Protein AF-A0A9X8YP11-F1 (afdb_monomer_lite)

Sequence (49 aa):
LAYGKTGVPGIPANSTLVFDVELLDVKAAPKADAKAEKPADAKADAKAK

Organism: Serratia marcescens (NCBI:txid615)

InterPro domains:
  IPR001179 FKBP-type peptidyl-prolyl cis-trans isomerase domain [PF00254] (1-24)
  IPR001179 FKBP-type peptidyl-prolyl cis-trans isomerase domain [PS50059] (1-27)
  IPR046357 Peptidyl-prolyl cis-trans isomerase domain superfamily [G3DSA:3.10.50.40] (1-49)

Radius of gyration: 21.92 Å; chains: 1; bounding box: 48×28×46 Å

pLDDT: mean 77.16, std 22.74, range [39.59, 97.5]

Secondary structure (DSSP, 8-state):
--STTT-BTTB-TT------------PPPPPPP----------------

Structure (mmCIF, N/CA/C/O backbone):
data_AF-A0A9X8YP11-F1
#
_entry.id   AF-A0A9X8YP11-F1
#
loop_
_atom_site.group_PDB
_atom_site.id
_atom_site.type_symbol
_atom_site.label_atom_id
_atom_site.label_alt_id
_atom_site.label_comp_id
_atom_site.label_asym_id
_atom_site.label_entity_id
_atom_site.label_seq_id
_atom_site.pdbx_PDB_ins_code
_atom_site.Cartn_x
_atom_site.Cartn_y
_atom_site.Cartn_z
_atom_site.occupancy
_atom_site.B_iso_or_equiv
_atom_site.auth_seq_id
_atom_site.auth_comp_id
_atom_site.auth_asym_id
_atom_site.auth_atom_id
_atom_site.pdbx_PDB_model_num
ATOM 1 N N . LEU A 1 1 ? 3.844 -5.692 -5.585 1.00 78.00 1 LEU A N 1
ATOM 2 C CA . LEU A 1 1 ? 2.603 -5.255 -4.905 1.00 78.00 1 LEU A CA 1
ATOM 3 C C . LEU A 1 1 ? 2.831 -5.410 -3.403 1.00 78.00 1 LEU A C 1
ATOM 5 O O . LEU A 1 1 ? 3.535 -6.345 -3.041 1.00 78.00 1 LEU A O 1
ATOM 9 N N . ALA A 1 2 ? 2.342 -4.468 -2.585 1.00 90.88 2 ALA A N 1
ATOM 10 C CA . ALA A 1 2 ? 2.919 -4.038 -1.290 1.00 90.88 2 ALA A CA 1
ATOM 11 C C . ALA A 1 2 ? 4.275 -3.299 -1.440 1.00 90.88 2 ALA A C 1
ATOM 13 O O . ALA A 1 2 ? 4.655 -2.945 -2.556 1.00 90.88 2 ALA A O 1
ATOM 14 N N . TYR A 1 3 ? 5.001 -3.054 -0.33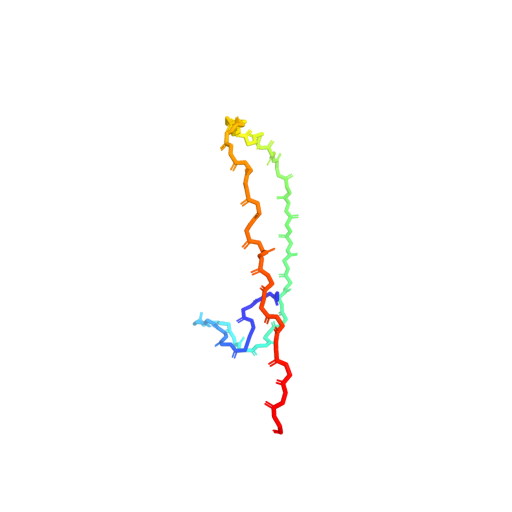9 1.00 95.19 3 TYR A N 1
ATOM 15 C CA . TYR A 1 3 ? 6.242 -2.247 -0.310 1.00 95.19 3 TYR A CA 1
ATOM 16 C C . TYR A 1 3 ? 7.518 -2.980 -0.777 1.00 95.19 3 TYR A C 1
ATOM 18 O O . TYR A 1 3 ? 8.612 -2.415 -0.762 1.00 95.19 3 TYR A O 1
ATOM 26 N N . GLY A 1 4 ? 7.400 -4.230 -1.231 1.00 94.75 4 GLY A N 1
ATOM 27 C CA . GLY A 1 4 ? 8.491 -4.969 -1.872 1.00 94.75 4 GLY A CA 1
ATOM 28 C C . GLY A 1 4 ? 9.715 -5.202 -0.978 1.00 94.75 4 GLY A C 1
ATOM 29 O O . GLY A 1 4 ? 9.609 -5.303 0.242 1.00 94.75 4 GLY A O 1
ATOM 30 N N . LYS A 1 5 ? 10.891 -5.316 -1.607 1.00 95.75 5 LYS A N 1
ATOM 31 C CA . LYS A 1 5 ? 12.158 -5.666 -0.936 1.00 95.75 5 LYS A CA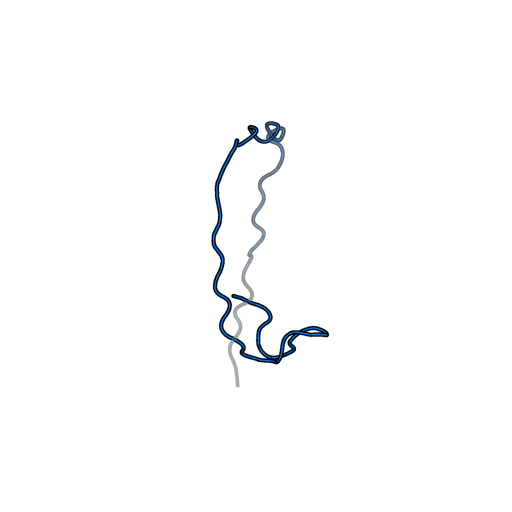 1
ATOM 32 C C . LYS A 1 5 ? 12.754 -4.533 -0.102 1.00 95.75 5 LYS A C 1
ATOM 34 O O . LYS A 1 5 ? 13.581 -4.803 0.758 1.00 95.75 5 LYS A O 1
ATOM 39 N N . THR A 1 6 ? 12.368 -3.291 -0.374 1.00 95.12 6 THR A N 1
ATOM 40 C CA . THR A 1 6 ? 12.888 -2.124 0.347 1.00 95.12 6 THR A CA 1
ATOM 41 C C . THR A 1 6 ? 12.156 -1.924 1.674 1.00 95.12 6 THR A C 1
A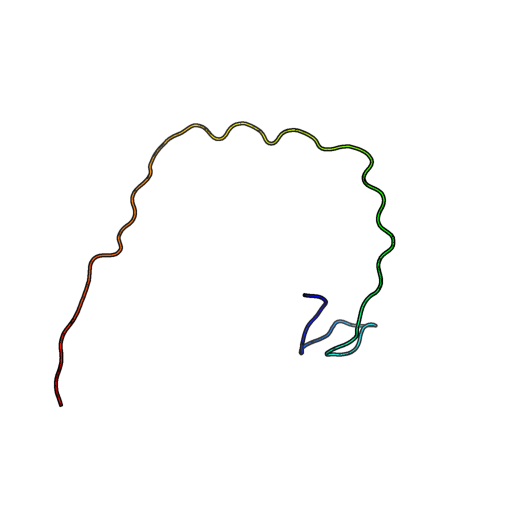TOM 43 O O . THR A 1 6 ? 12.782 -1.537 2.655 1.00 95.12 6 THR A O 1
ATOM 46 N N . GLY A 1 7 ? 10.852 -2.229 1.731 1.00 93.19 7 GLY A N 1
ATOM 47 C CA . GLY A 1 7 ? 10.014 -1.873 2.878 1.00 93.19 7 GLY A CA 1
ATOM 48 C C . GLY A 1 7 ? 9.874 -0.353 3.040 1.00 93.19 7 GLY A C 1
ATOM 49 O O . GLY A 1 7 ? 10.328 0.425 2.198 1.00 93.19 7 GLY A O 1
ATOM 50 N N . VAL A 1 8 ? 9.231 0.073 4.124 1.00 95.81 8 VAL A N 1
ATOM 51 C CA . VAL A 1 8 ? 9.135 1.481 4.550 1.00 95.81 8 VAL A CA 1
ATOM 52 C C . VAL A 1 8 ? 9.251 1.551 6.077 1.00 95.81 8 VAL A C 1
ATOM 54 O O . VAL A 1 8 ? 9.054 0.533 6.742 1.00 95.81 8 VAL A O 1
ATOM 57 N N . PRO A 1 9 ? 9.565 2.708 6.686 1.00 97.50 9 PRO A N 1
ATOM 58 C CA . PRO A 1 9 ? 9.546 2.831 8.142 1.00 97.50 9 PRO A CA 1
ATOM 59 C C . PRO A 1 9 ? 8.222 2.319 8.731 1.00 97.50 9 PRO A C 1
ATOM 61 O O . PRO A 1 9 ? 7.147 2.753 8.328 1.00 97.50 9 PRO A O 1
ATOM 64 N N . GLY A 1 10 ? 8.309 1.355 9.651 1.00 96.00 10 GLY A N 1
ATOM 65 C CA . GLY A 1 10 ? 7.151 0.689 10.260 1.00 96.00 10 GLY A CA 1
ATOM 66 C C . GLY A 1 10 ? 6.624 -0.550 9.520 1.00 96.00 10 GLY A C 1
ATOM 67 O O . GLY A 1 10 ? 5.857 -1.302 10.113 1.00 96.00 10 GLY A O 1
ATOM 68 N N . ILE A 1 11 ? 7.051 -0.819 8.279 1.00 95.75 11 ILE A N 1
ATOM 69 C CA . ILE A 1 11 ? 6.644 -2.006 7.507 1.00 95.75 11 ILE A CA 1
ATOM 70 C C . ILE A 1 11 ? 7.879 -2.691 6.896 1.00 95.75 11 ILE A C 1
ATOM 72 O O . ILE A 1 11 ? 8.480 -2.158 5.956 1.00 95.75 11 ILE A O 1
ATOM 76 N N . PRO A 1 12 ? 8.261 -3.882 7.392 1.00 96.56 12 PRO A N 1
ATOM 77 C CA . PRO A 1 12 ? 9.425 -4.611 6.900 1.00 96.56 12 PRO A CA 1
ATOM 78 C C . PRO A 1 12 ? 9.377 -4.973 5.408 1.00 96.56 12 PRO A C 1
ATOM 80 O O . PRO A 1 12 ? 8.329 -5.026 4.759 1.00 96.56 12 PRO A O 1
ATOM 83 N N . ALA A 1 13 ? 10.555 -5.282 4.867 1.00 97.19 13 ALA A N 1
ATOM 84 C CA . ALA A 1 13 ? 10.689 -5.830 3.527 1.00 97.19 13 ALA A CA 1
ATOM 85 C C . ALA A 1 13 ? 9.927 -7.157 3.385 1.00 97.19 13 ALA A C 1
ATOM 87 O O . ALA A 1 13 ? 9.989 -8.024 4.256 1.00 97.19 13 ALA A O 1
ATOM 88 N N . ASN A 1 14 ? 9.272 -7.340 2.237 1.00 95.94 14 ASN A N 1
ATOM 89 C CA . ASN A 1 14 ? 8.519 -8.545 1.871 1.00 95.94 14 ASN A CA 1
ATOM 90 C C . ASN A 1 14 ? 7.356 -8.892 2.820 1.00 95.94 14 ASN A C 1
ATOM 92 O O . ASN A 1 14 ? 6.884 -10.029 2.824 1.00 95.94 14 ASN A O 1
ATOM 96 N N . SER A 1 15 ? 6.868 -7.931 3.608 1.00 96.94 15 SER A N 1
ATOM 97 C CA . SER A 1 15 ? 5.655 -8.119 4.400 1.00 96.94 15 SER A CA 1
ATOM 98 C C . SER A 1 15 ? 4.432 -8.350 3.509 1.00 96.94 15 SER A C 1
ATOM 100 O O . SER A 1 15 ? 4.246 -7.689 2.485 1.00 96.94 15 SER A O 1
ATOM 102 N N . THR A 1 16 ? 3.569 -9.268 3.942 1.00 95.25 16 THR A N 1
ATOM 103 C CA . THR A 1 16 ? 2.220 -9.419 3.386 1.00 95.25 16 THR A CA 1
ATOM 104 C C . THR A 1 16 ? 1.306 -8.393 4.040 1.00 95.25 16 THR A C 1
ATOM 106 O O . THR A 1 16 ? 1.319 -8.256 5.262 1.00 95.25 16 THR A O 1
ATOM 109 N N . LEU A 1 17 ? 0.526 -7.673 3.236 1.00 95.94 17 LEU A N 1
ATOM 110 C CA . LEU A 1 17 ? -0.410 -6.659 3.716 1.00 95.94 17 LEU A CA 1
ATOM 111 C C . LEU A 1 17 ? -1.840 -7.101 3.432 1.00 95.94 17 LEU A C 1
ATOM 113 O O . LEU A 1 17 ? -2.146 -7.525 2.318 1.00 95.94 17 LEU A O 1
ATOM 117 N N . VAL A 1 18 ? -2.696 -6.972 4.441 1.00 95.12 18 VAL A N 1
ATOM 118 C CA . VAL A 1 18 ? -4.133 -7.228 4.345 1.00 95.12 18 VAL A CA 1
ATOM 119 C C . VAL A 1 18 ? -4.836 -5.885 4.435 1.00 95.12 18 VAL A C 1
ATOM 121 O O . VAL A 1 18 ? -4.593 -5.124 5.369 1.00 95.12 18 VAL A O 1
ATOM 124 N N . PHE A 1 19 ? -5.683 -5.597 3.454 1.00 95.25 19 PHE A N 1
ATOM 125 C CA . PHE A 1 19 ? -6.485 -4.384 3.418 1.00 95.25 19 PHE A CA 1
ATOM 126 C C . PHE A 1 19 ? -7.955 -4.770 3.394 1.00 95.25 19 PHE A C 1
ATOM 128 O O . PHE A 1 19 ? -8.348 -5.631 2.609 1.00 95.25 19 PHE A O 1
ATOM 135 N N . ASP A 1 20 ? -8.738 -4.098 4.226 1.00 97.31 20 ASP A N 1
ATOM 136 C CA . ASP A 1 20 ? -10.182 -4.024 4.072 1.00 97.31 20 ASP A CA 1
ATOM 137 C C . ASP A 1 20 ? -10.491 -2.694 3.381 1.00 97.31 20 ASP A C 1
ATOM 139 O O . ASP A 1 20 ? -10.072 -1.635 3.857 1.00 97.31 20 ASP A O 1
ATOM 143 N N . VAL A 1 21 ? -11.099 -2.752 2.198 1.00 95.94 21 VAL A N 1
ATOM 144 C CA . VAL A 1 21 ? -11.303 -1.580 1.341 1.00 95.94 21 VAL A CA 1
ATOM 145 C C . VAL A 1 21 ? -12.765 -1.501 0.947 1.00 95.94 21 VAL A C 1
ATOM 147 O O . VAL A 1 21 ? -13.295 -2.413 0.316 1.00 95.94 21 VAL A O 1
ATOM 150 N N . GLU A 1 22 ? -13.378 -0.359 1.241 1.00 97.12 22 GLU A N 1
ATOM 151 C CA . GLU A 1 22 ? -14.713 -0.007 0.778 1.00 97.12 22 GLU A CA 1
ATOM 152 C C . GLU A 1 22 ? -14.620 1.071 -0.308 1.00 97.12 22 GLU A C 1
ATOM 154 O O . GLU A 1 22 ? -13.968 2.105 -0.137 1.00 97.12 22 GLU A O 1
ATOM 159 N N . LEU A 1 23 ? -15.268 0.829 -1.448 1.00 96.81 23 LEU A N 1
ATOM 160 C CA . LEU A 1 23 ? -15.371 1.806 -2.525 1.00 96.81 23 LEU A CA 1
ATOM 161 C C . LEU A 1 23 ? -16.657 2.619 -2.360 1.00 96.81 23 LEU A C 1
ATOM 163 O O . LEU A 1 23 ? -17.747 2.069 -2.472 1.00 96.81 23 LEU A O 1
ATOM 167 N N . LEU A 1 24 ? -16.523 3.929 -2.154 1.00 96.62 24 LEU A N 1
ATOM 168 C CA . LEU A 1 24 ? -17.668 4.822 -1.943 1.00 96.62 24 LEU A CA 1
ATOM 169 C C . LEU A 1 24 ? -18.194 5.458 -3.241 1.00 96.62 24 LEU A C 1
ATOM 171 O O . LEU A 1 24 ? -19.400 5.541 -3.445 1.00 96.62 24 LEU A O 1
ATOM 175 N N . ASP A 1 25 ? -17.301 5.938 -4.109 1.00 95.94 25 ASP A N 1
ATOM 176 C CA . ASP A 1 25 ? -17.643 6.650 -5.348 1.00 95.94 25 ASP A CA 1
ATOM 177 C C . ASP A 1 25 ? -16.455 6.613 -6.325 1.00 95.94 25 ASP A C 1
ATOM 179 O O . ASP A 1 25 ? -15.295 6.558 -5.905 1.00 95.94 25 ASP A O 1
ATOM 183 N N . VAL A 1 26 ? -16.731 6.688 -7.630 1.00 95.06 26 VAL A N 1
ATOM 184 C CA . VAL A 1 26 ? -15.716 6.837 -8.681 1.00 95.06 26 VAL A CA 1
ATOM 185 C C . VAL A 1 26 ? -16.088 8.025 -9.555 1.00 95.06 26 VAL A C 1
ATOM 187 O O . VAL A 1 26 ? -17.017 7.972 -10.359 1.00 95.06 26 VAL A O 1
ATOM 190 N N . LYS A 1 27 ? -15.304 9.100 -9.449 1.00 92.94 27 LYS A N 1
ATOM 191 C CA . LYS A 1 27 ? -15.448 10.259 -10.333 1.00 92.94 27 LYS A CA 1
ATOM 192 C C . LYS A 1 27 ? -14.872 9.934 -11.703 1.00 92.94 27 LYS A C 1
ATOM 194 O O . LYS A 1 27 ? -13.747 9.449 -11.810 1.00 92.94 27 LYS A O 1
ATOM 199 N N . ALA A 1 28 ? -15.635 10.236 -12.751 1.00 89.81 28 ALA A N 1
ATOM 200 C CA . ALA A 1 28 ? -15.155 10.105 -14.117 1.00 89.81 28 ALA A CA 1
ATOM 201 C C . ALA A 1 28 ? -13.905 10.972 -14.315 1.00 89.81 28 ALA A C 1
ATOM 203 O O . ALA A 1 28 ? -13.884 12.147 -13.939 1.00 89.81 28 ALA A O 1
ATOM 204 N N . ALA A 1 29 ? -12.868 10.391 -14.916 1.00 86.06 29 ALA A N 1
ATOM 205 C CA . ALA A 1 29 ? -11.702 11.161 -15.309 1.00 86.06 29 ALA A CA 1
ATOM 206 C C . ALA A 1 29 ? -12.114 12.221 -16.350 1.00 86.06 29 ALA A C 1
ATOM 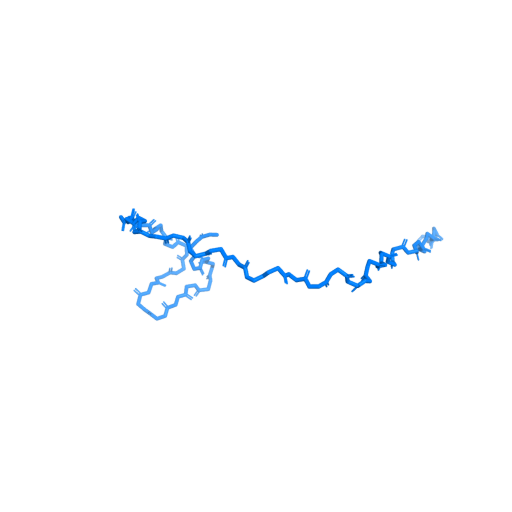208 O O . ALA A 1 29 ? -12.956 11.936 -17.213 1.00 86.06 29 ALA A O 1
ATOM 209 N N . PRO A 1 30 ? -11.534 13.432 -16.303 1.00 83.75 30 PRO A N 1
ATOM 210 C CA . PRO A 1 30 ? -11.720 14.402 -17.372 1.00 83.75 30 PRO A CA 1
ATOM 211 C C . PRO A 1 30 ? -11.266 13.781 -18.699 1.00 83.75 30 PRO A C 1
ATOM 213 O O . PRO A 1 30 ? -10.232 13.112 -18.760 1.00 83.75 30 PRO A O 1
ATOM 216 N N . LYS A 1 31 ? -12.057 13.971 -19.761 1.00 77.81 31 LYS A N 1
ATOM 217 C CA . LYS A 1 31 ? -11.699 13.482 -21.097 1.00 77.81 31 LYS A CA 1
ATOM 218 C C . LYS A 1 31 ? -10.432 14.205 -21.541 1.00 77.81 31 LYS A C 1
ATOM 220 O O . LYS A 1 31 ? -10.441 15.424 -21.663 1.00 77.81 31 LYS A O 1
ATOM 225 N N . ALA A 1 32 ? -9.360 13.449 -21.759 1.00 74.50 32 ALA A N 1
ATOM 226 C CA . ALA A 1 32 ? -8.163 13.971 -22.394 1.00 74.50 32 ALA A CA 1
ATOM 227 C C . ALA A 1 32 ? -8.506 14.354 -23.839 1.00 74.50 32 ALA A C 1
ATOM 229 O O . ALA A 1 32 ? -9.058 13.539 -24.583 1.00 74.50 32 ALA A O 1
ATOM 230 N N . ASP A 1 33 ? -8.195 15.587 -24.230 1.00 64.88 33 ASP A N 1
ATOM 231 C CA . ASP A 1 33 ? -8.254 16.005 -25.624 1.00 64.88 33 ASP A CA 1
ATOM 232 C C . ASP A 1 33 ? -7.356 15.084 -26.459 1.00 64.88 33 ASP A C 1
ATOM 234 O O . ASP A 1 33 ? -6.155 14.951 -26.216 1.00 64.88 33 ASP A O 1
ATOM 238 N N . ALA A 1 34 ? -7.952 14.411 -27.441 1.00 64.50 34 ALA A N 1
ATOM 239 C CA . ALA A 1 34 ? -7.243 13.531 -28.354 1.00 64.50 34 ALA A CA 1
ATOM 240 C C . ALA A 1 34 ? -6.306 14.356 -29.252 1.00 64.50 34 ALA A C 1
ATOM 242 O O . ALA A 1 34 ? -6.715 14.854 -30.302 1.00 64.50 34 ALA A O 1
ATOM 243 N N . LYS A 1 35 ? -5.029 14.488 -28.873 1.00 55.09 35 LYS A N 1
ATOM 244 C CA . LYS A 1 35 ? -3.980 14.875 -29.820 1.00 55.09 35 LYS A CA 1
ATOM 245 C C . LYS A 1 35 ? -2.652 14.164 -29.554 1.00 55.09 35 LYS A C 1
ATOM 247 O O . LYS A 1 35 ? -2.004 14.381 -28.538 1.00 55.09 35 LYS A O 1
ATOM 252 N N . ALA A 1 36 ? -2.252 13.437 -30.597 1.00 51.59 36 ALA A N 1
ATOM 253 C CA . ALA A 1 36 ? -0.932 12.898 -30.923 1.00 51.59 36 ALA A CA 1
ATOM 254 C C . ALA A 1 36 ? -0.521 11.571 -30.267 1.00 51.59 36 ALA A C 1
ATOM 256 O O . ALA A 1 36 ? 0.315 11.491 -29.374 1.00 51.59 36 ALA A O 1
ATOM 257 N N . GLU A 1 37 ? -1.041 10.512 -30.876 1.00 50.88 37 GLU A N 1
ATOM 258 C CA . GLU A 1 37 ? -0.366 9.235 -31.066 1.00 50.88 37 GLU A CA 1
ATOM 259 C C . GLU A 1 37 ? 0.892 9.426 -31.944 1.00 50.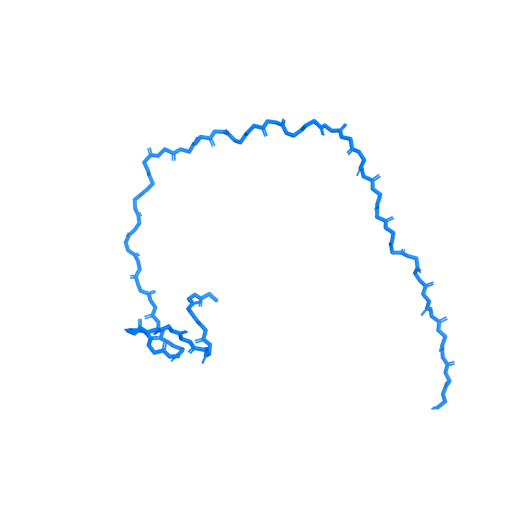88 37 GLU A C 1
ATOM 261 O O . GLU A 1 37 ? 0.812 9.985 -33.041 1.00 50.88 37 GLU A O 1
ATOM 266 N N . LYS A 1 38 ? 2.056 8.953 -31.480 1.00 46.12 38 LYS A N 1
ATOM 267 C CA . LYS A 1 38 ? 3.106 8.411 -32.357 1.00 46.12 38 LYS A CA 1
ATOM 268 C C . LYS A 1 38 ? 3.954 7.386 -31.586 1.00 46.12 38 LYS A C 1
ATOM 270 O O . LYS A 1 38 ? 4.775 7.797 -30.767 1.00 46.12 38 LYS A O 1
ATOM 275 N N . PRO A 1 39 ? 3.808 6.075 -31.841 1.00 48.28 39 PRO A N 1
ATOM 276 C CA . PRO A 1 39 ? 4.816 5.103 -31.443 1.00 48.28 39 PRO A CA 1
ATOM 277 C C . PRO A 1 39 ? 6.060 5.311 -32.317 1.00 48.28 39 PRO A C 1
ATOM 279 O O . PRO A 1 39 ? 5.969 5.396 -33.544 1.00 48.28 39 PRO A O 1
ATOM 282 N N . ALA A 1 40 ? 7.226 5.435 -31.690 1.00 46.41 40 ALA A N 1
ATOM 283 C CA . ALA A 1 40 ? 8.516 5.484 -32.369 1.00 46.41 40 ALA A CA 1
ATOM 284 C C . ALA A 1 40 ? 9.400 4.340 -31.865 1.00 46.41 40 ALA A C 1
ATOM 286 O O . ALA A 1 40 ? 10.466 4.568 -31.306 1.00 46.41 40 ALA A O 1
ATOM 287 N N . ASP A 1 41 ? 8.954 3.107 -32.094 1.00 49.03 41 ASP A N 1
ATOM 288 C CA . ASP A 1 41 ? 9.834 1.944 -32.106 1.00 49.03 41 ASP A CA 1
ATOM 289 C C . ASP A 1 41 ? 10.255 1.686 -33.556 1.00 49.03 41 ASP A C 1
ATOM 291 O O . ASP A 1 41 ? 9.561 1.034 -34.335 1.00 49.03 41 ASP A O 1
ATOM 295 N N . ALA A 1 42 ? 11.407 2.243 -33.935 1.00 43.50 42 ALA A N 1
ATOM 296 C CA . ALA A 1 42 ? 12.127 1.888 -35.151 1.00 43.50 42 ALA A CA 1
ATOM 297 C C . ALA A 1 42 ? 13.488 1.287 -34.765 1.00 43.50 42 ALA A C 1
ATOM 299 O O . ALA A 1 42 ? 14.483 1.988 -34.620 1.00 43.50 42 ALA A O 1
ATOM 300 N N . LYS A 1 43 ? 13.471 -0.031 -34.549 1.00 41.47 43 LYS A N 1
ATOM 301 C CA . LYS A 1 43 ? 14.411 -1.037 -35.072 1.00 41.47 43 LYS A CA 1
ATOM 302 C C . LYS A 1 43 ? 15.876 -0.597 -35.290 1.00 41.47 43 LYS A C 1
ATOM 304 O O . LYS A 1 43 ? 16.187 0.084 -36.263 1.00 41.47 43 LYS A O 1
ATOM 309 N N . ALA A 1 44 ? 16.786 -1.158 -34.490 1.00 40.50 44 ALA A N 1
ATOM 310 C CA . ALA A 1 44 ? 18.176 -1.396 -34.885 1.00 40.50 44 ALA A CA 1
ATOM 311 C C . ALA A 1 44 ? 18.580 -2.839 -34.531 1.00 40.50 44 ALA A C 1
ATOM 313 O O . ALA A 1 44 ? 19.081 -3.123 -33.446 1.00 40.50 44 ALA A O 1
ATOM 314 N N . ASP A 1 45 ? 18.336 -3.762 -35.462 1.00 42.72 45 ASP A N 1
ATOM 315 C CA . ASP A 1 45 ? 19.047 -5.036 -35.551 1.00 42.72 45 ASP A CA 1
ATOM 316 C C . ASP A 1 45 ? 20.458 -4.788 -36.116 1.00 42.72 45 ASP A C 1
ATOM 318 O O . ASP A 1 45 ? 20.569 -4.176 -37.176 1.00 42.72 45 ASP A O 1
ATOM 322 N N . ALA A 1 46 ? 21.515 -5.329 -35.497 1.00 39.59 46 ALA A N 1
ATOM 323 C CA . ALA A 1 46 ? 22.717 -5.787 -36.212 1.00 39.59 46 ALA A CA 1
ATOM 324 C C . ALA A 1 46 ? 23.627 -6.682 -35.340 1.00 39.59 46 ALA A C 1
ATOM 326 O O . ALA A 1 46 ? 24.359 -6.236 -34.466 1.00 39.59 46 ALA A O 1
ATOM 327 N N . LYS A 1 47 ? 23.541 -7.973 -35.661 1.00 39.88 47 LYS A N 1
ATOM 328 C CA . LYS A 1 47 ? 24.455 -9.120 -35.502 1.00 39.88 47 LYS A CA 1
ATOM 329 C C . LYS A 1 47 ? 25.981 -8.843 -35.508 1.00 39.88 47 LYS A C 1
ATOM 331 O O . LYS A 1 47 ? 26.442 -7.945 -36.200 1.00 39.88 47 LYS A O 1
ATOM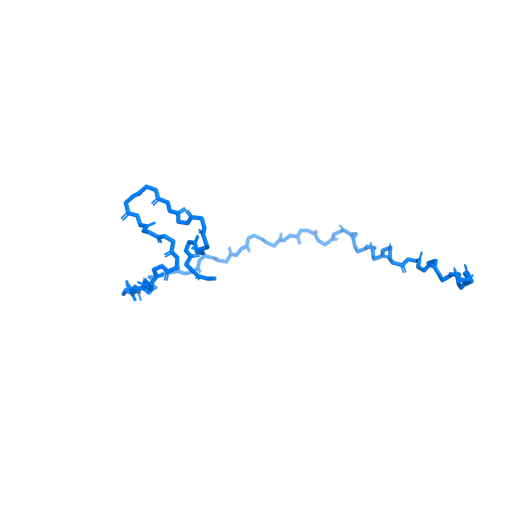 336 N N . ALA A 1 48 ? 26.709 -9.825 -34.942 1.00 40.38 48 ALA A N 1
ATOM 337 C CA . ALA A 1 48 ? 28.161 -10.133 -34.990 1.00 40.38 48 ALA A CA 1
ATOM 338 C C . ALA A 1 48 ? 28.967 -9.544 -33.813 1.00 40.38 48 ALA A C 1
ATOM 340 O O . ALA A 1 48 ? 28.899 -8.351 -33.569 1.00 40.38 48 ALA A O 1
ATOM 341 N N . LYS A 1 49 ? 29.732 -10.302 -33.021 1.00 40.19 49 LYS A N 1
ATOM 342 C CA . LYS A 1 49 ? 30.527 -11.519 -33.250 1.00 40.19 49 LYS A CA 1
ATOM 343 C C . LYS A 1 49 ? 30.751 -12.241 -31.918 1.00 40.19 49 LYS A C 1
ATOM 345 O O . LYS A 1 49 ? 30.814 -11.533 -30.893 1.00 40.19 49 LYS A O 1
#

Foldseek 3Di:
DPPAQVADVVGHHPDDDDDDDDDDDDDDDDDDDDDDDDDPPDDDDDDDD